Protein AF-A0A1Y3XQ13-F1 (afdb_monomer_lite)

pLDDT: mean 75.24, std 13.62, range [36.78, 89.5]

Structure (mmCIF, N/CA/C/O backbone):
data_AF-A0A1Y3XQ13-F1
#
_entry.id   AF-A0A1Y3XQ13-F1
#
loop_
_atom_site.group_PDB
_atom_site.id
_atom_site.type_symbol
_atom_site.label_atom_id
_atom_site.label_alt_id
_atom_site.label_comp_id
_atom_site.label_asym_id
_atom_site.label_entity_id
_atom_site.label_seq_id
_atom_site.pdbx_PDB_ins_code
_atom_site.Cartn_x
_atom_site.Cartn_y
_atom_site.Cartn_z
_atom_site.occupancy
_atom_site.B_iso_or_equiv
_atom_site.auth_seq_id
_atom_site.auth_comp_id
_atom_site.auth_asym_id
_atom_site.auth_atom_id
_atom_site.pdbx_PDB_model_num
ATOM 1 N N . MET A 1 1 ? 24.796 12.093 -9.240 1.00 36.78 1 MET A N 1
ATOM 2 C CA . MET A 1 1 ? 26.041 12.464 -8.534 1.00 36.78 1 MET A CA 1
ATOM 3 C C . MET A 1 1 ? 26.808 11.171 -8.306 1.00 36.78 1 MET A C 1
ATOM 5 O O . MET A 1 1 ? 26.245 10.261 -7.717 1.00 36.78 1 MET A O 1
ATOM 9 N N . ASN A 1 2 ? 27.979 11.047 -8.933 1.00 39.34 2 ASN A N 1
ATOM 10 C CA . ASN A 1 2 ? 28.739 9.806 -9.106 1.00 39.34 2 ASN A CA 1
ATOM 11 C C . ASN A 1 2 ? 29.799 9.695 -7.999 1.00 39.34 2 ASN A C 1
ATOM 13 O O . ASN A 1 2 ? 30.576 10.631 -7.817 1.00 39.34 2 ASN A O 1
ATOM 17 N N . VAL A 1 3 ? 29.812 8.582 -7.268 1.00 50.25 3 VAL A N 1
ATOM 18 C CA . VAL A 1 3 ? 30.874 8.229 -6.321 1.00 50.25 3 VAL A CA 1
ATOM 19 C C . VAL A 1 3 ? 31.193 6.757 -6.591 1.00 50.25 3 VAL A C 1
ATOM 21 O O . VAL A 1 3 ? 30.374 5.901 -6.280 1.00 50.25 3 VAL A O 1
ATOM 24 N N . ASN A 1 4 ? 32.365 6.485 -7.178 1.00 51.81 4 ASN A N 1
ATOM 25 C CA . ASN A 1 4 ? 32.997 5.161 -7.357 1.00 51.81 4 ASN A CA 1
ATOM 26 C C . ASN A 1 4 ? 32.820 4.374 -8.670 1.00 51.81 4 ASN A C 1
ATOM 28 O O . ASN A 1 4 ? 32.915 3.156 -8.625 1.00 51.81 4 ASN A O 1
ATOM 32 N N . GLY A 1 5 ? 32.690 5.008 -9.841 1.00 47.28 5 GLY A N 1
ATOM 33 C CA . GLY A 1 5 ? 33.180 4.410 -11.105 1.00 47.28 5 GLY A CA 1
ATOM 34 C C . GLY A 1 5 ? 32.523 3.110 -11.600 1.00 47.28 5 GLY A C 1
ATOM 35 O O . GLY A 1 5 ? 32.894 2.623 -12.663 1.00 47.28 5 GLY A O 1
ATOM 36 N N . GLU A 1 6 ? 31.530 2.578 -10.898 1.00 45.41 6 GLU A N 1
ATOM 37 C CA . GLU A 1 6 ? 30.601 1.609 -11.448 1.00 45.41 6 GLU A CA 1
ATOM 38 C C . GLU A 1 6 ? 29.531 2.403 -12.190 1.00 45.41 6 GLU A C 1
ATOM 40 O O . GLU A 1 6 ? 28.755 3.155 -11.590 1.00 45.41 6 GLU A O 1
ATOM 45 N N . GLU A 1 7 ? 29.501 2.286 -13.519 1.00 45.28 7 GLU A N 1
ATOM 46 C CA . GLU A 1 7 ? 28.272 2.580 -14.241 1.00 45.28 7 GLU A CA 1
ATOM 47 C C . GLU A 1 7 ? 27.213 1.666 -13.633 1.00 45.28 7 GLU A C 1
ATOM 49 O O . GLU A 1 7 ? 27.187 0.468 -13.908 1.00 45.28 7 GLU A O 1
ATOM 54 N N . TYR A 1 8 ? 26.362 2.216 -12.764 1.00 47.38 8 TYR A N 1
ATOM 55 C CA . TYR A 1 8 ? 25.158 1.547 -12.292 1.00 47.38 8 TYR A CA 1
ATOM 56 C C . TYR A 1 8 ? 24.213 1.472 -13.494 1.00 47.38 8 TYR A C 1
ATOM 58 O O . TYR A 1 8 ? 23.263 2.243 -13.641 1.00 47.38 8 TYR A O 1
ATOM 66 N N . ARG A 1 9 ? 24.573 0.607 -14.443 1.00 46.50 9 ARG A N 1
ATOM 67 C CA . ARG A 1 9 ? 23.829 0.301 -15.646 1.00 46.50 9 ARG A CA 1
ATOM 68 C C . ARG A 1 9 ? 22.667 -0.526 -15.148 1.00 46.50 9 ARG A C 1
ATOM 70 O O . ARG A 1 9 ? 22.759 -1.743 -15.033 1.00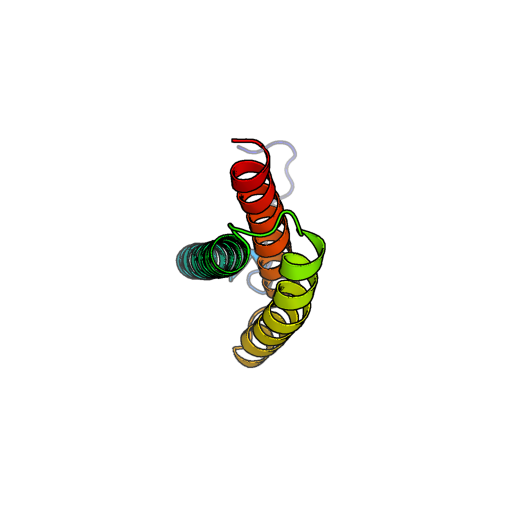 46.50 9 ARG A O 1
ATOM 77 N N . ILE A 1 10 ? 21.612 0.169 -14.733 1.00 51.94 10 ILE A N 1
ATOM 78 C CA . ILE A 1 10 ? 20.352 -0.475 -14.403 1.00 51.94 10 ILE A CA 1
ATOM 79 C C . ILE A 1 10 ? 19.988 -1.261 -15.659 1.00 51.94 10 ILE A C 1
ATOM 81 O O . ILE A 1 10 ? 19.779 -0.664 -16.716 1.00 51.94 10 ILE A O 1
ATOM 85 N N . ASP A 1 11 ? 20.020 -2.591 -15.560 1.00 54.50 11 ASP A N 1
ATOM 86 C CA . ASP A 1 11 ? 19.660 -3.474 -16.664 1.00 54.50 11 ASP A CA 1
ATOM 87 C C . ASP A 1 11 ? 18.301 -2.981 -17.189 1.00 54.50 11 ASP A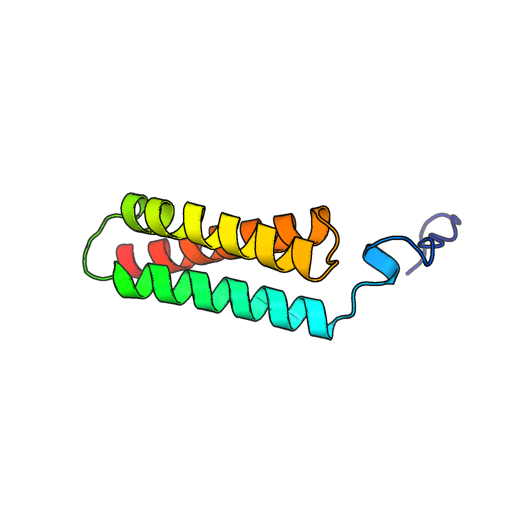 C 1
ATOM 89 O O . ASP A 1 11 ? 17.410 -2.746 -16.368 1.00 54.50 11 ASP A O 1
ATOM 93 N N . PRO A 1 12 ? 18.098 -2.760 -18.495 1.00 52.88 12 PRO A N 1
ATOM 94 C CA . PRO A 1 12 ? 16.835 -2.221 -19.011 1.00 52.88 12 PRO A CA 1
ATOM 95 C C . PRO A 1 12 ? 15.634 -3.142 -18.723 1.00 52.88 12 PRO A C 1
ATOM 97 O O . PRO A 1 12 ? 14.484 -2.709 -18.757 1.00 52.88 12 PRO A O 1
ATOM 100 N N . THR A 1 13 ? 15.906 -4.405 -18.398 1.00 55.91 13 THR A N 1
ATOM 101 C CA . THR A 1 13 ? 14.958 -5.419 -17.917 1.00 55.91 13 THR A CA 1
ATOM 102 C C . THR A 1 13 ? 14.775 -5.426 -16.398 1.00 55.91 13 THR A C 1
ATOM 104 O O . THR A 1 13 ? 13.938 -6.167 -15.883 1.00 55.91 13 THR A O 1
ATOM 107 N N . SER A 1 14 ? 15.551 -4.634 -15.658 1.00 56.03 14 SER A N 1
ATOM 108 C CA . SER A 1 14 ? 15.399 -4.485 -14.214 1.00 56.03 14 SER A CA 1
ATOM 109 C C . SER A 1 14 ? 14.065 -3.809 -13.927 1.00 56.03 14 SER A C 1
ATOM 111 O O . SER A 1 14 ? 13.785 -2.765 -14.517 1.00 56.03 14 SER A O 1
ATOM 113 N N . PRO A 1 15 ? 13.287 -4.286 -12.946 1.00 56.09 15 PRO A N 1
ATOM 114 C CA . PRO A 1 15 ? 12.026 -3.648 -12.582 1.00 56.09 15 PRO A CA 1
ATOM 115 C C . PRO A 1 15 ? 12.204 -2.163 -12.223 1.00 56.09 15 PRO A C 1
ATOM 117 O O . PRO A 1 15 ? 11.318 -1.365 -12.500 1.00 56.09 15 PRO A O 1
ATOM 120 N N . LEU A 1 16 ? 13.370 -1.751 -11.706 1.00 54.50 16 LEU A N 1
ATOM 121 C CA . LEU A 1 16 ? 13.692 -0.338 -11.456 1.00 54.50 16 LEU A CA 1
ATOM 122 C C . LEU A 1 16 ? 13.840 0.522 -12.729 1.00 54.50 16 LEU A C 1
ATOM 124 O O . LEU A 1 16 ? 13.563 1.714 -12.662 1.00 54.50 16 LEU A O 1
ATOM 128 N N . ALA A 1 17 ? 14.269 -0.044 -13.863 1.00 53.19 17 ALA A N 1
ATOM 129 C CA . ALA A 1 17 ? 14.412 0.684 -15.131 1.00 53.19 17 ALA A CA 1
ATOM 130 C C . ALA A 1 17 ? 13.085 0.814 -15.893 1.00 53.19 17 ALA A C 1
ATOM 132 O O . ALA A 1 17 ? 12.921 1.741 -16.681 1.00 53.19 17 ALA A O 1
ATOM 133 N N . THR A 1 18 ? 12.144 -0.108 -15.668 1.00 56.41 18 THR A N 1
ATOM 134 C CA . THR A 1 18 ? 10.877 -0.187 -16.414 1.00 56.41 18 THR A CA 1
ATOM 135 C C . THR A 1 18 ? 9.681 0.414 -15.667 1.00 56.41 18 THR A C 1
ATOM 137 O O . THR A 1 18 ? 8.592 0.502 -16.231 1.00 56.41 18 THR A O 1
ATOM 140 N N . THR A 1 19 ? 9.839 0.811 -14.398 1.00 64.00 19 THR A N 1
ATOM 141 C CA . THR A 1 19 ? 8.722 1.355 -13.610 1.00 64.00 19 THR A CA 1
ATOM 142 C C . THR A 1 19 ? 8.502 2.830 -13.949 1.00 64.00 19 THR A C 1
ATOM 144 O 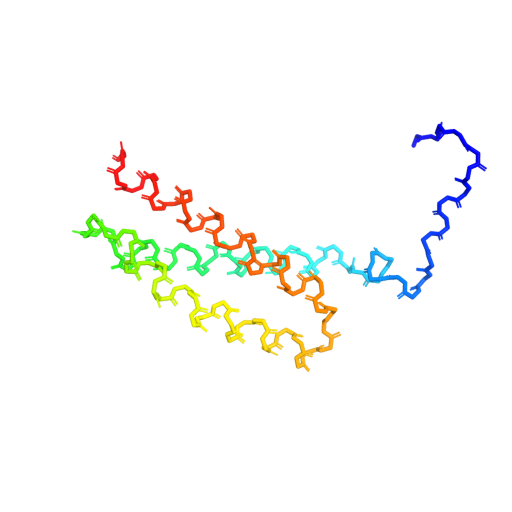O . THR A 1 19 ? 9.261 3.698 -13.524 1.00 64.00 19 THR A O 1
ATOM 147 N N . ASP A 1 20 ? 7.439 3.111 -14.703 1.00 73.62 20 ASP A N 1
ATOM 148 C CA . ASP A 1 20 ? 7.009 4.468 -15.042 1.00 73.62 20 ASP A CA 1
ATOM 149 C C . ASP A 1 20 ? 6.650 5.258 -13.758 1.00 73.62 20 ASP A C 1
ATOM 151 O O . ASP A 1 20 ? 5.863 4.767 -12.940 1.00 73.62 20 ASP A O 1
ATOM 155 N N . PRO A 1 21 ? 7.182 6.476 -13.535 1.00 75.69 21 PRO A N 1
ATOM 156 C CA . PRO A 1 21 ? 6.824 7.304 -12.379 1.00 75.69 21 PRO A CA 1
ATOM 157 C C . PRO A 1 21 ? 5.310 7.533 -12.225 1.00 75.69 21 PRO A C 1
ATOM 159 O O . PRO A 1 21 ? 4.819 7.670 -11.101 1.00 75.69 21 PRO A O 1
ATOM 162 N N . LEU A 1 22 ? 4.552 7.529 -13.325 1.00 81.25 22 LEU A N 1
ATOM 163 C CA . LEU A 1 22 ? 3.092 7.650 -13.310 1.00 81.25 22 LEU A CA 1
ATOM 164 C C . LEU A 1 22 ? 2.422 6.420 -12.683 1.00 81.25 22 LEU A C 1
ATOM 166 O O . LEU A 1 22 ? 1.481 6.552 -11.898 1.00 81.25 22 LEU A O 1
ATOM 170 N N . LEU A 1 23 ? 2.950 5.231 -12.973 1.00 78.69 23 LEU A N 1
ATOM 171 C CA . LEU A 1 23 ? 2.503 3.972 -12.386 1.00 78.69 23 LEU A CA 1
ATOM 172 C C . LEU A 1 23 ? 2.772 3.951 -10.873 1.00 78.69 23 LEU A C 1
ATOM 174 O O . LEU A 1 23 ? 1.897 3.567 -10.096 1.00 78.69 23 LEU A O 1
ATOM 178 N N . VAL A 1 24 ? 3.945 4.435 -10.444 1.00 80.69 24 VAL A N 1
ATOM 179 C CA . VAL A 1 24 ? 4.273 4.592 -9.016 1.00 80.69 24 VAL A CA 1
ATOM 180 C C . VAL A 1 24 ? 3.278 5.514 -8.329 1.00 80.69 24 VAL A C 1
ATOM 182 O O . VAL A 1 24 ? 2.714 5.138 -7.303 1.00 80.69 24 VAL A O 1
ATOM 185 N N . ALA A 1 25 ? 3.022 6.692 -8.902 1.00 83.44 25 ALA A N 1
ATOM 186 C CA . ALA A 1 25 ? 2.078 7.653 -8.341 1.00 83.44 25 ALA A CA 1
ATOM 187 C C . ALA A 1 25 ? 0.659 7.070 -8.229 1.00 83.44 25 ALA A C 1
ATOM 189 O O . ALA A 1 25 ? -0.008 7.261 -7.210 1.00 83.44 25 ALA A O 1
ATOM 190 N N . LEU A 1 26 ? 0.218 6.313 -9.237 1.00 84.62 26 LEU A N 1
ATOM 191 C CA . LEU A 1 26 ? -1.100 5.684 -9.257 1.00 84.62 26 LEU A CA 1
ATOM 192 C C . LEU A 1 26 ? -1.225 4.592 -8.187 1.00 84.62 26 LEU A C 1
ATOM 194 O O . LEU A 1 26 ? -2.195 4.586 -7.427 1.00 84.62 26 LEU A O 1
ATOM 198 N N . CYS A 1 27 ? -0.230 3.710 -8.066 1.00 81.94 27 CYS A N 1
ATOM 199 C CA . CYS A 1 27 ? -0.211 2.680 -7.029 1.00 81.94 27 CYS A CA 1
ATOM 200 C C . CYS A 1 27 ? -0.132 3.279 -5.618 1.00 81.94 27 CYS A C 1
ATOM 202 O O . CYS A 1 27 ? -0.828 2.813 -4.714 1.00 81.94 27 CYS A O 1
ATOM 204 N N . LEU A 1 28 ? 0.662 4.338 -5.429 1.00 81.69 28 LEU A N 1
ATOM 205 C CA . LEU A 1 28 ? 0.747 5.050 -4.153 1.00 81.69 28 LEU A CA 1
ATOM 206 C C . LEU A 1 28 ? -0.596 5.710 -3.798 1.00 81.69 28 LEU A C 1
ATOM 208 O O . LEU A 1 28 ? -1.072 5.583 -2.672 1.00 81.69 28 LEU A O 1
ATOM 212 N N . GLY A 1 29 ? -1.241 6.362 -4.769 1.00 85.75 29 GLY A N 1
ATOM 213 C CA . GLY A 1 29 ? -2.565 6.960 -4.601 1.00 85.75 29 GLY A CA 1
ATOM 214 C C . GLY A 1 29 ? -3.633 5.924 -4.245 1.00 85.75 29 GLY A C 1
ATOM 215 O O . GLY A 1 29 ? -4.419 6.142 -3.321 1.00 85.75 29 GLY A O 1
ATOM 216 N N . ALA A 1 30 ? -3.620 4.765 -4.909 1.00 84.25 30 ALA A N 1
ATOM 217 C CA . ALA A 1 30 ? -4.512 3.651 -4.595 1.00 84.25 30 ALA A CA 1
ATOM 218 C C . ALA A 1 30 ? -4.291 3.127 -3.166 1.00 84.25 30 ALA A C 1
ATOM 220 O O . ALA A 1 30 ? -5.258 2.919 -2.433 1.00 84.25 30 ALA A O 1
ATOM 221 N N . ALA A 1 31 ? -3.032 2.979 -2.743 1.00 83.75 31 ALA A N 1
ATOM 222 C CA . ALA A 1 31 ? -2.669 2.553 -1.394 1.00 83.75 31 ALA A CA 1
ATOM 223 C C . ALA A 1 31 ? -3.158 3.543 -0.317 1.00 83.75 31 ALA A C 1
ATOM 225 O O . ALA A 1 31 ? -3.729 3.129 0.696 1.00 83.75 31 ALA A O 1
ATOM 226 N N . ILE A 1 32 ? -3.009 4.849 -0.563 1.00 84.00 32 ILE A N 1
ATOM 227 C CA . ILE A 1 32 ? -3.501 5.917 0.321 1.00 84.00 32 ILE A CA 1
ATOM 228 C C . ILE A 1 32 ? -5.033 5.903 0.408 1.00 84.00 32 ILE A C 1
ATOM 230 O O . ILE A 1 32 ? -5.582 6.000 1.506 1.00 84.00 32 ILE A O 1
ATOM 234 N N . LEU A 1 33 ? -5.734 5.750 -0.720 1.00 83.31 33 LEU A N 1
ATOM 235 C CA . LEU A 1 33 ? -7.199 5.661 -0.748 1.00 83.31 33 LEU A CA 1
ATOM 236 C C . LEU A 1 33 ? -7.713 4.454 0.041 1.00 83.31 33 LEU A C 1
ATOM 238 O O . LEU A 1 33 ? -8.642 4.590 0.836 1.00 83.31 33 LEU A O 1
ATOM 242 N N . LEU A 1 34 ? -7.087 3.289 -0.136 1.00 80.94 34 LEU A N 1
ATOM 243 C CA . LEU A 1 34 ? -7.394 2.065 0.608 1.00 80.94 34 LEU A CA 1
ATOM 244 C C . LEU A 1 34 ? -7.226 2.258 2.117 1.00 80.94 34 LEU A C 1
ATOM 246 O O . LEU A 1 34 ? -8.121 1.926 2.899 1.00 80.94 34 LEU A O 1
ATOM 250 N N . ALA A 1 35 ? -6.095 2.838 2.513 1.00 79.19 35 ALA A N 1
ATOM 251 C CA . ALA A 1 35 ? -5.800 3.171 3.897 1.00 79.19 35 ALA A CA 1
ATOM 252 C C . ALA A 1 35 ? -6.830 4.146 4.488 1.00 79.19 35 ALA A C 1
ATOM 254 O O . ALA A 1 35 ? -7.327 3.930 5.596 1.00 79.19 35 ALA A O 1
ATOM 255 N N . TRP A 1 36 ? -7.196 5.185 3.733 1.00 79.44 36 TRP A N 1
ATOM 256 C CA . TRP A 1 36 ? -8.193 6.173 4.137 1.00 79.44 36 TRP A CA 1
ATOM 257 C C . TRP A 1 36 ? -9.592 5.568 4.281 1.00 79.44 36 TRP A C 1
ATOM 259 O O . TRP A 1 36 ? -10.277 5.846 5.265 1.00 79.44 36 TRP A O 1
ATOM 269 N N . LEU A 1 37 ? -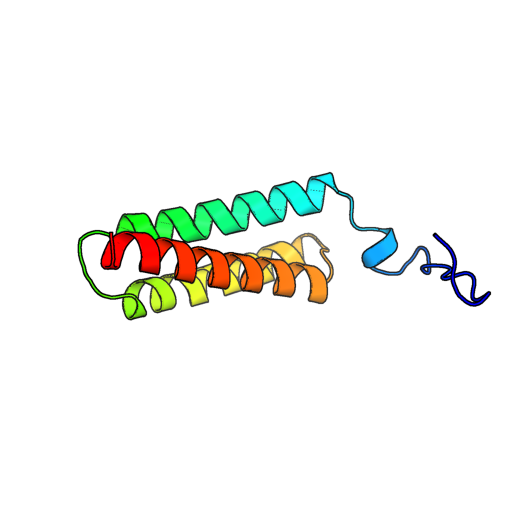10.013 4.705 3.349 1.00 81.81 37 LEU A N 1
ATOM 270 C CA . LEU A 1 37 ? -11.294 3.998 3.428 1.00 81.81 37 LEU A CA 1
ATOM 271 C C . LEU A 1 37 ? -11.362 3.102 4.668 1.00 81.81 37 LEU A C 1
ATOM 273 O O . LEU A 1 37 ? -12.355 3.150 5.395 1.00 81.81 37 LEU A O 1
ATOM 277 N N . CYS A 1 38 ? -10.296 2.345 4.951 1.00 78.94 38 CYS A N 1
ATOM 278 C CA . CYS A 1 38 ? -10.220 1.501 6.146 1.00 78.94 38 CYS A CA 1
ATOM 279 C C . CYS A 1 38 ? -10.295 2.343 7.429 1.00 78.94 38 CYS A C 1
ATOM 281 O O . CYS A 1 38 ? -11.114 2.064 8.306 1.00 78.94 38 CYS A O 1
ATOM 283 N N . ALA A 1 39 ? -9.506 3.417 7.517 1.00 77.81 39 ALA A N 1
ATOM 284 C CA . ALA A 1 39 ? -9.525 4.315 8.670 1.00 77.81 39 ALA A CA 1
ATOM 285 C C . ALA A 1 39 ? -10.895 4.995 8.849 1.00 77.81 39 ALA A C 1
ATOM 287 O O . ALA A 1 39 ? -11.410 5.091 9.962 1.00 77.81 39 ALA A O 1
ATOM 288 N N . ARG A 1 40 ? -11.539 5.420 7.754 1.00 78.06 40 ARG A N 1
ATOM 289 C CA . ARG A 1 40 ? -12.852 6.075 7.795 1.00 78.06 40 ARG A CA 1
ATOM 290 C C . ARG A 1 40 ? -13.974 5.117 8.184 1.00 78.06 40 ARG A C 1
ATOM 292 O O . ARG A 1 40 ? -14.876 5.543 8.906 1.00 78.06 40 ARG A O 1
ATOM 299 N N . ALA A 1 41 ? -13.917 3.858 7.749 1.00 80.00 41 ALA A N 1
ATOM 300 C CA . ALA A 1 41 ? -14.888 2.831 8.126 1.00 80.00 41 ALA A CA 1
ATOM 301 C C . ALA A 1 41 ? -14.865 2.546 9.638 1.00 80.00 41 ALA A C 1
ATOM 303 O O . ALA A 1 41 ? -15.922 2.394 10.248 1.00 80.00 41 ALA A O 1
ATOM 304 N N . PHE A 1 42 ? -13.679 2.556 10.259 1.00 74.38 42 PHE A N 1
ATOM 305 C CA . PHE A 1 42 ? -13.503 2.244 11.683 1.00 74.38 42 PHE A CA 1
ATOM 306 C C . PHE A 1 42 ? -13.258 3.465 12.585 1.00 74.38 42 PHE A C 1
ATOM 308 O O . PHE A 1 42 ? -12.990 3.302 13.769 1.00 74.38 42 PHE A O 1
ATOM 315 N N . ARG A 1 43 ? -13.447 4.698 12.093 1.00 69.69 43 ARG A N 1
ATOM 316 C CA . ARG A 1 43 ? -13.186 5.948 12.845 1.00 69.69 43 ARG A CA 1
ATOM 317 C C . ARG A 1 43 ? -13.935 6.106 14.177 1.00 69.69 43 ARG A C 1
ATOM 319 O O . ARG A 1 43 ? -13.581 6.963 14.972 1.00 69.69 43 ARG A O 1
ATOM 326 N N . ARG A 1 44 ? -15.032 5.368 14.385 1.00 66.19 44 ARG A N 1
ATOM 327 C CA . ARG A 1 44 ? -15.857 5.424 15.613 1.00 66.19 44 ARG A CA 1
ATOM 328 C C . ARG A 1 44 ? -15.518 4.324 16.619 1.00 66.19 44 ARG A C 1
ATOM 330 O O . ARG A 1 44 ? -16.097 4.292 17.699 1.00 66.19 44 ARG A O 1
ATOM 337 N N . THR A 1 45 ? -14.619 3.415 16.264 1.00 61.72 45 THR A N 1
ATOM 338 C CA . THR A 1 45 ? -14.240 2.262 17.080 1.00 61.72 45 THR A CA 1
ATOM 339 C C . THR A 1 45 ? -12.731 2.274 17.241 1.00 61.72 45 THR A C 1
ATOM 341 O O . THR A 1 45 ? -12.041 2.182 16.233 1.00 61.72 45 THR A O 1
ATOM 344 N N . ASN A 1 46 ? -12.223 2.382 18.473 1.00 63.22 46 ASN A N 1
ATOM 345 C CA . ASN A 1 46 ? -10.787 2.353 18.794 1.00 63.22 46 ASN A CA 1
ATOM 346 C C . ASN A 1 46 ? -10.183 0.954 18.567 1.00 63.22 46 ASN A C 1
ATOM 348 O O . ASN A 1 46 ? -9.807 0.260 19.505 1.00 63.22 46 ASN A O 1
ATOM 352 N N . ASP A 1 47 ? -10.224 0.484 17.324 1.00 72.75 47 ASP A N 1
ATOM 353 C CA . ASP A 1 47 ? -10.086 -0.927 16.990 1.00 72.75 47 ASP A CA 1
ATOM 354 C C . ASP A 1 47 ? -9.242 -1.077 15.720 1.00 72.75 47 ASP A C 1
ATOM 356 O O . ASP A 1 47 ? -9.704 -1.489 14.653 1.00 72.75 47 ASP A O 1
ATOM 360 N N . PHE A 1 48 ? -7.961 -0.714 15.841 1.00 76.62 48 PHE A N 1
ATOM 361 C CA . PHE A 1 48 ? -6.959 -0.886 14.783 1.00 76.62 48 PHE A CA 1
ATOM 362 C C . PHE A 1 48 ? -6.921 -2.328 14.250 1.00 76.62 48 PHE A C 1
ATOM 364 O O . PHE A 1 48 ? -6.742 -2.555 13.053 1.00 76.62 48 PHE A O 1
ATOM 371 N N . ALA A 1 49 ? -7.179 -3.309 15.120 1.00 77.38 49 ALA A N 1
ATOM 372 C CA . ALA A 1 49 ? -7.260 -4.718 14.754 1.00 77.38 49 ALA A CA 1
ATOM 373 C C . ALA A 1 49 ? -8.335 -5.000 13.686 1.00 77.38 49 ALA A C 1
ATOM 375 O O . ALA A 1 49 ? -8.132 -5.858 12.824 1.00 77.38 49 ALA A O 1
ATOM 376 N N . LYS A 1 50 ? -9.459 -4.267 13.689 1.00 78.31 50 LYS A N 1
ATOM 377 C CA . LYS A 1 50 ? -10.488 -4.386 12.642 1.00 78.31 50 LYS A CA 1
ATOM 378 C C . LYS A 1 50 ? -10.042 -3.773 11.321 1.00 78.31 50 LYS A C 1
ATOM 380 O O . LYS A 1 50 ? -10.260 -4.395 10.282 1.00 78.31 50 LYS A O 1
ATOM 385 N N . SER A 1 51 ? -9.362 -2.628 11.358 1.00 80.44 51 SER A N 1
ATOM 386 C CA . SER A 1 51 ? -8.759 -2.025 10.162 1.00 80.44 51 SER A CA 1
ATOM 387 C C . SER A 1 51 ? -7.758 -2.980 9.508 1.00 80.44 51 SER A C 1
ATOM 389 O O . SER A 1 51 ? -7.836 -3.208 8.305 1.00 80.44 51 SER A O 1
ATOM 391 N N . VAL A 1 52 ? -6.895 -3.634 10.297 1.00 81.88 52 VAL A N 1
ATOM 392 C CA . VAL A 1 52 ? -5.944 -4.650 9.805 1.00 81.88 52 VAL A CA 1
ATOM 393 C C . VAL A 1 52 ? -6.663 -5.866 9.213 1.00 81.88 52 VAL A C 1
ATOM 395 O O . VAL A 1 52 ? -6.289 -6.333 8.137 1.00 81.88 52 VAL A O 1
ATOM 398 N N . ARG A 1 53 ? -7.713 -6.369 9.881 1.00 82.94 53 ARG A N 1
ATOM 399 C CA . ARG A 1 53 ? -8.515 -7.504 9.385 1.00 82.94 53 ARG A CA 1
ATOM 400 C C . ARG A 1 53 ? -9.203 -7.217 8.055 1.00 82.94 53 ARG A C 1
ATOM 402 O O . ARG A 1 53 ? -9.404 -8.154 7.292 1.00 82.94 53 ARG A O 1
ATOM 409 N N . LEU A 1 54 ? -9.560 -5.962 7.782 1.00 83.06 54 LEU A N 1
ATOM 410 C CA . LEU A 1 54 ? -10.110 -5.555 6.490 1.00 83.06 54 LEU A CA 1
ATOM 411 C C . LEU A 1 54 ? -9.006 -5.301 5.455 1.00 83.06 54 LEU A C 1
ATOM 413 O O . LEU A 1 54 ? -9.153 -5.664 4.291 1.00 83.06 54 LEU A O 1
ATOM 417 N N . TYR A 1 55 ? -7.887 -4.716 5.880 1.00 86.12 55 TYR A N 1
ATOM 418 C CA . TYR A 1 55 ? -6.786 -4.369 4.992 1.00 86.12 55 TYR A CA 1
ATOM 419 C C . TYR A 1 55 ? -6.056 -5.594 4.446 1.00 86.12 55 TYR A C 1
ATOM 421 O O . TYR A 1 55 ? -5.762 -5.628 3.261 1.00 86.12 55 TYR A O 1
ATOM 429 N N . LEU A 1 56 ? -5.777 -6.613 5.264 1.00 85.31 56 LEU A N 1
ATOM 430 C CA . LEU A 1 56 ? -5.076 -7.826 4.820 1.00 85.31 56 LEU A CA 1
ATOM 431 C C . LEU A 1 56 ? -5.723 -8.507 3.596 1.00 85.31 56 LEU A C 1
ATOM 433 O O . LEU A 1 56 ? -5.013 -8.720 2.612 1.00 85.31 56 LEU A O 1
ATOM 437 N N . PRO A 1 57 ? -7.034 -8.827 3.589 1.00 85.62 57 PRO A N 1
ATOM 438 C CA . PRO A 1 57 ? -7.668 -9.437 2.424 1.00 85.62 57 PRO A CA 1
ATOM 439 C C . PRO A 1 57 ? -7.744 -8.482 1.226 1.00 85.62 57 PRO A C 1
ATOM 441 O O . PRO A 1 57 ? -7.537 -8.924 0.098 1.00 85.62 57 PRO A O 1
ATOM 444 N N . LEU A 1 58 ? -7.975 -7.179 1.441 1.00 86.56 58 LEU A N 1
ATOM 445 C CA . LEU A 1 58 ? -7.972 -6.200 0.347 1.00 86.56 58 LEU A CA 1
ATOM 446 C C . LEU A 1 58 ? -6.574 -6.006 -0.260 1.00 86.56 58 LEU A C 1
ATOM 448 O O . LEU A 1 58 ? -6.438 -5.929 -1.476 1.00 86.56 58 LEU A O 1
ATOM 452 N N . GLY A 1 59 ? -5.537 -5.954 0.572 1.00 87.31 59 GLY A N 1
ATOM 453 C CA . GLY A 1 59 ? -4.142 -5.854 0.161 1.00 87.31 59 GLY A CA 1
ATOM 454 C C . GLY A 1 59 ? -3.686 -7.102 -0.589 1.00 87.31 59 GLY A C 1
ATOM 455 O O . GLY A 1 59 ? -3.023 -6.983 -1.612 1.00 87.31 59 GLY A O 1
ATOM 456 N N . ALA A 1 60 ? -4.106 -8.293 -0.151 1.00 87.88 60 ALA A N 1
ATOM 457 C CA . ALA A 1 60 ? -3.870 -9.536 -0.884 1.00 87.88 60 ALA A CA 1
ATOM 458 C C . ALA A 1 60 ? -4.595 -9.550 -2.242 1.00 87.88 60 ALA A C 1
ATOM 460 O O . ALA A 1 60 ? -3.998 -9.921 -3.250 1.00 87.88 60 ALA A O 1
ATOM 461 N N . ALA A 1 61 ? -5.850 -9.092 -2.299 1.00 88.38 61 ALA A N 1
ATOM 462 C CA . ALA A 1 61 ? -6.581 -8.959 -3.559 1.00 88.38 61 ALA A CA 1
ATOM 463 C C . ALA A 1 61 ? -5.911 -7.950 -4.509 1.00 88.38 61 ALA A C 1
ATOM 465 O O . ALA A 1 61 ? -5.781 -8.224 -5.700 1.00 88.38 61 ALA A O 1
ATOM 466 N N . ALA A 1 62 ? -5.427 -6.821 -3.982 1.00 86.62 62 ALA A N 1
ATOM 467 C CA . ALA A 1 62 ? -4.670 -5.833 -4.746 1.00 86.62 62 ALA A CA 1
ATOM 468 C C . ALA A 1 62 ? -3.339 -6.405 -5.256 1.00 86.62 62 ALA A C 1
ATOM 470 O O . ALA A 1 62 ? -3.007 -6.206 -6.419 1.00 86.62 62 ALA A O 1
ATOM 471 N N . LEU A 1 63 ? -2.617 -7.175 -4.431 1.00 88.31 63 LEU A N 1
ATOM 472 C CA . LEU A 1 63 ? -1.391 -7.869 -4.830 1.00 88.31 63 LEU A CA 1
ATOM 473 C C . LEU A 1 63 ? -1.641 -8.792 -6.028 1.00 88.31 63 LEU A C 1
ATOM 475 O O . LEU A 1 63 ? -0.926 -8.717 -7.024 1.00 88.31 63 LEU A O 1
ATOM 479 N N . VAL A 1 64 ? -2.677 -9.633 -5.942 1.00 89.50 64 VAL A N 1
ATOM 480 C CA . VAL A 1 64 ? -3.060 -10.546 -7.027 1.00 89.50 64 VAL A CA 1
ATOM 481 C C . VAL A 1 64 ? -3.470 -9.758 -8.269 1.00 89.50 64 VAL A C 1
ATOM 483 O O . VAL A 1 64 ? -3.007 -10.071 -9.361 1.00 89.50 64 VAL A O 1
ATOM 486 N N . GLY A 1 65 ? -4.278 -8.705 -8.110 1.00 87.31 65 GLY A N 1
ATOM 487 C CA . GLY A 1 65 ? -4.683 -7.829 -9.209 1.00 87.31 65 GLY A CA 1
ATOM 488 C C . GLY A 1 65 ? -3.490 -7.189 -9.920 1.00 87.31 65 GLY A C 1
ATOM 489 O O . GLY A 1 65 ? -3.429 -7.199 -11.146 1.00 87.31 65 GLY A O 1
ATOM 490 N N . PHE A 1 66 ? -2.502 -6.702 -9.170 1.00 84.44 66 PHE A N 1
ATOM 491 C CA . PHE A 1 66 ? -1.291 -6.129 -9.745 1.00 84.44 66 PHE A CA 1
ATOM 492 C C . PHE A 1 66 ? -0.437 -7.180 -10.463 1.00 84.44 66 PHE A C 1
ATOM 494 O O . PHE A 1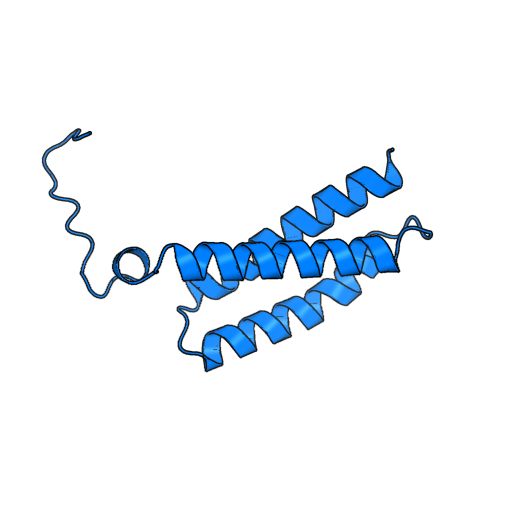 66 ? -0.010 -6.945 -11.593 1.00 84.44 66 PHE A O 1
ATOM 501 N N . CYS A 1 67 ? -0.262 -8.369 -9.883 1.00 83.56 67 CYS A N 1
ATOM 502 C CA . CYS A 1 67 ? 0.439 -9.459 -10.561 1.00 83.56 67 CYS A CA 1
ATOM 503 C C . CYS A 1 67 ? -0.258 -9.892 -11.862 1.00 83.56 67 CYS A C 1
ATOM 505 O O . CYS A 1 67 ? 0.420 -10.144 -12.855 1.00 83.56 67 CYS A O 1
ATOM 507 N N . LEU A 1 68 ? -1.595 -9.933 -11.891 1.00 87.12 68 LEU A N 1
ATOM 508 C CA . LEU A 1 68 ? -2.366 -10.238 -13.104 1.00 87.12 68 LEU A CA 1
ATOM 509 C C . LEU A 1 68 ? -2.215 -9.165 -14.192 1.00 87.12 68 LEU A C 1
ATOM 511 O O . LEU A 1 68 ? -2.276 -9.484 -15.375 1.00 87.12 68 LEU A O 1
ATOM 515 N N . LEU A 1 69 ? -1.976 -7.912 -13.803 1.00 83.38 69 LEU A N 1
ATOM 516 C CA . LEU A 1 69 ? -1.668 -6.809 -14.718 1.00 83.38 69 LEU A CA 1
ATOM 517 C C . LEU A 1 69 ? -0.216 -6.838 -15.232 1.00 83.38 69 LEU A C 1
ATOM 519 O O . LEU A 1 69 ? 0.197 -5.927 -15.945 1.00 83.38 69 LEU A O 1
ATOM 523 N N . GLY A 1 70 ? 0.564 -7.868 -14.882 1.00 81.69 70 GLY A N 1
ATOM 524 C CA . GLY A 1 70 ? 1.958 -8.019 -15.301 1.00 81.69 70 GLY A CA 1
ATOM 525 C C . GLY A 1 70 ? 2.944 -7.178 -14.491 1.00 81.69 70 GLY A C 1
ATOM 526 O O . GLY A 1 70 ? 4.095 -7.028 -14.898 1.00 81.69 70 GLY A O 1
ATOM 527 N N . LEU A 1 71 ? 2.521 -6.624 -13.349 1.00 81.19 71 LEU A N 1
ATOM 528 C CA . LEU A 1 71 ? 3.403 -5.833 -12.496 1.00 81.19 71 LEU A CA 1
ATOM 529 C C . LEU A 1 71 ? 4.402 -6.735 -11.760 1.00 81.19 71 LEU A C 1
ATOM 531 O O . LEU A 1 71 ? 4.026 -7.810 -11.279 1.00 81.19 71 LEU A O 1
ATOM 535 N N . PRO A 1 72 ? 5.664 -6.291 -11.595 1.00 84.25 72 PRO A N 1
ATOM 536 C CA . PRO A 1 72 ? 6.654 -7.040 -10.837 1.00 84.25 72 PRO A CA 1
ATOM 537 C C . PRO A 1 72 ? 6.146 -7.346 -9.425 1.00 84.25 72 PRO A C 1
ATOM 539 O O . PRO A 1 72 ? 5.618 -6.467 -8.736 1.00 84.25 72 PRO A O 1
ATOM 542 N N . LEU A 1 73 ? 6.344 -8.583 -8.963 1.00 80.94 73 LEU A N 1
ATOM 543 C CA . LEU A 1 73 ? 5.883 -9.021 -7.641 1.00 80.94 73 LEU A CA 1
ATOM 544 C C . LEU A 1 73 ? 6.460 -8.143 -6.521 1.00 80.94 73 LEU A C 1
ATOM 546 O O . LEU A 1 73 ? 5.734 -7.747 -5.615 1.00 80.94 73 LEU A O 1
ATOM 550 N N . LEU A 1 74 ? 7.749 -7.797 -6.615 1.00 81.69 74 LEU A N 1
ATOM 551 C CA . LEU A 1 74 ? 8.430 -6.948 -5.636 1.00 81.69 74 LEU A CA 1
ATOM 552 C C . LEU A 1 74 ? 7.806 -5.548 -5.561 1.00 81.69 74 LEU A C 1
ATOM 554 O O . LEU A 1 74 ? 7.606 -5.017 -4.471 1.00 81.69 74 LEU A O 1
ATOM 558 N N . PHE A 1 75 ? 7.458 -4.978 -6.716 1.00 82.00 75 PHE A N 1
ATOM 559 C CA . PHE A 1 75 ? 6.796 -3.680 -6.795 1.00 82.00 75 PHE A CA 1
ATOM 560 C C . PHE A 1 75 ? 5.393 -3.746 -6.180 1.00 82.00 75 PHE A C 1
ATOM 562 O O . PHE A 1 75 ? 5.061 -2.967 -5.290 1.00 82.00 75 PHE A O 1
ATOM 569 N N . SER A 1 76 ? 4.614 -4.753 -6.575 1.00 83.88 76 SER A N 1
ATOM 570 C CA . SER A 1 76 ? 3.254 -4.985 -6.079 1.00 83.88 76 SER A CA 1
ATOM 571 C C . SER A 1 76 ? 3.223 -5.190 -4.558 1.00 83.88 76 SER A C 1
ATOM 573 O O . SER A 1 76 ? 2.396 -4.599 -3.864 1.00 83.88 76 SER A O 1
ATOM 575 N N . ALA A 1 77 ? 4.161 -5.978 -4.020 1.00 84.31 77 ALA A N 1
ATOM 576 C CA . ALA A 1 77 ? 4.314 -6.193 -2.583 1.00 84.31 77 ALA A CA 1
ATOM 577 C C . ALA A 1 77 ? 4.702 -4.902 -1.848 1.00 84.31 77 ALA A C 1
ATOM 579 O O . ALA A 1 77 ? 4.148 -4.606 -0.788 1.00 84.31 77 ALA A O 1
ATOM 580 N N . GLY A 1 78 ? 5.597 -4.103 -2.439 1.00 86.00 78 GLY A N 1
ATOM 581 C CA . GLY A 1 78 ? 5.954 -2.778 -1.940 1.00 86.00 78 GLY A CA 1
ATOM 582 C C . GLY A 1 78 ? 4.741 -1.852 -1.829 1.00 86.00 78 GLY A C 1
ATOM 583 O O . GLY A 1 78 ? 4.540 -1.234 -0.786 1.00 86.00 78 GLY A O 1
ATOM 584 N N . CYS A 1 79 ? 3.871 -1.815 -2.843 1.00 83.19 79 CYS A N 1
ATOM 585 C CA . CYS A 1 79 ? 2.653 -1.000 -2.812 1.00 83.19 79 CYS A CA 1
ATOM 586 C C . CYS A 1 79 ? 1.699 -1.406 -1.679 1.00 83.19 79 CYS A C 1
ATOM 588 O O . CYS A 1 79 ? 1.161 -0.545 -0.978 1.00 83.19 79 CYS A O 1
ATOM 590 N N . VAL A 1 80 ? 1.519 -2.713 -1.460 1.00 87.75 80 VAL A N 1
ATOM 591 C CA . VAL A 1 80 ? 0.677 -3.231 -0.370 1.00 87.75 80 VAL A CA 1
ATOM 592 C C . VAL A 1 80 ? 1.287 -2.923 1.001 1.00 87.75 80 VAL A C 1
ATOM 594 O O . VAL A 1 80 ? 0.552 -2.577 1.928 1.00 87.75 80 VAL A O 1
ATOM 597 N N . LEU A 1 81 ? 2.613 -2.984 1.144 1.00 88.12 81 LEU A N 1
ATOM 598 C CA . LEU A 1 81 ? 3.299 -2.568 2.372 1.00 88.12 81 LEU A CA 1
ATOM 599 C C . LEU A 1 81 ? 3.145 -1.066 2.633 1.00 88.12 81 LEU A C 1
ATOM 601 O O . LEU A 1 81 ? 2.810 -0.675 3.751 1.00 88.12 81 LEU A O 1
ATOM 605 N N . CYS A 1 82 ? 3.320 -0.226 1.610 1.00 88.56 82 CYS A N 1
ATOM 606 C CA . CYS A 1 82 ? 3.116 1.216 1.732 1.00 88.56 82 CYS A CA 1
ATOM 607 C C . CYS A 1 82 ? 1.698 1.540 2.215 1.00 88.56 82 CYS A C 1
ATOM 609 O O . CYS A 1 82 ? 1.545 2.288 3.178 1.00 88.56 82 CYS A O 1
ATOM 611 N N . GLY A 1 83 ? 0.666 0.925 1.627 1.00 85.88 83 GLY A N 1
ATOM 612 C CA . GLY A 1 83 ? -0.713 1.142 2.075 1.00 85.88 83 GLY A CA 1
ATOM 613 C C . GLY A 1 83 ? -0.964 0.683 3.513 1.00 85.88 83 GLY A C 1
ATOM 614 O O . GLY A 1 83 ? -1.723 1.329 4.235 1.00 85.88 83 GLY A O 1
ATOM 615 N N . PHE A 1 84 ? -0.276 -0.367 3.974 1.00 87.25 84 PHE A N 1
ATOM 616 C CA . PHE A 1 84 ? -0.392 -0.843 5.352 1.00 87.25 84 PHE A CA 1
ATOM 617 C C . PHE A 1 84 ? 0.173 0.187 6.335 1.00 87.25 84 PHE A C 1
ATOM 619 O O . PHE A 1 84 ? -0.481 0.537 7.320 1.00 87.25 84 PHE A O 1
ATOM 626 N N . VAL A 1 85 ? 1.357 0.730 6.031 1.00 87.38 85 VAL A N 1
ATOM 627 C CA . VAL A 1 85 ? 1.988 1.798 6.821 1.00 87.38 85 VAL A CA 1
ATOM 628 C C . VAL A 1 85 ? 1.114 3.054 6.825 1.00 87.38 85 VAL A C 1
ATOM 630 O O . VAL A 1 85 ? 0.865 3.629 7.885 1.00 87.38 85 VAL A O 1
ATOM 633 N N . THR A 1 86 ? 0.577 3.453 5.668 1.00 87.19 86 THR A N 1
ATOM 634 C CA . THR A 1 86 ? -0.339 4.596 5.568 1.00 87.19 86 THR A CA 1
ATOM 635 C C . THR A 1 86 ? -1.610 4.383 6.397 1.00 87.19 86 THR A C 1
ATOM 637 O O . THR A 1 86 ? -2.050 5.299 7.090 1.00 87.19 86 THR A O 1
ATOM 640 N N . MET A 1 87 ? -2.184 3.177 6.394 1.00 87.50 87 MET A N 1
ATOM 641 C CA . MET A 1 87 ? -3.349 2.843 7.221 1.00 87.50 87 MET A CA 1
ATOM 642 C C . MET A 1 87 ? -3.023 2.936 8.712 1.00 87.50 87 MET A C 1
ATOM 644 O O . MET A 1 87 ? -3.833 3.462 9.480 1.00 87.50 87 MET A O 1
ATOM 648 N N . MET A 1 88 ? -1.851 2.447 9.125 1.00 84.56 88 MET A N 1
ATOM 649 C CA . MET A 1 88 ? -1.377 2.560 10.504 1.00 84.56 88 MET A CA 1
ATOM 650 C C . MET A 1 88 ? -1.255 4.023 10.925 1.00 84.56 88 MET A C 1
ATOM 652 O O . MET A 1 88 ? -1.746 4.395 11.991 1.00 84.56 88 MET A O 1
ATOM 656 N N . TRP A 1 89 ? -0.706 4.870 10.054 1.00 83.69 89 TRP A N 1
ATOM 657 C CA . TRP A 1 89 ? -0.576 6.296 10.326 1.00 83.69 89 TRP A CA 1
ATOM 658 C C . TRP A 1 89 ? -1.934 7.006 10.424 1.00 83.69 89 TRP A C 1
ATOM 660 O O . TRP A 1 89 ? -2.176 7.722 11.397 1.00 83.69 89 TRP A O 1
ATOM 670 N N . PHE A 1 90 ? -2.857 6.760 9.485 1.00 83.06 90 PHE A N 1
ATOM 671 C CA . PHE A 1 90 ? -4.211 7.326 9.545 1.00 83.06 90 PHE A CA 1
ATOM 672 C C . PHE A 1 90 ? -4.986 6.856 10.773 1.00 83.06 90 PHE A C 1
ATOM 674 O O . PHE A 1 90 ? -5.662 7.656 11.415 1.00 83.06 90 PHE A O 1
ATOM 681 N N . SER A 1 91 ? -4.888 5.570 11.111 1.00 80.69 91 SER A N 1
ATOM 682 C CA . SER A 1 91 ? -5.552 5.020 12.295 1.00 80.69 91 SER A CA 1
ATOM 683 C C . SER A 1 91 ? -5.004 5.662 13.569 1.00 80.69 91 SER A C 1
ATOM 685 O O . SER A 1 91 ? -5.780 6.061 14.428 1.00 80.69 91 SER A O 1
ATOM 687 N N . ASN A 1 92 ? -3.683 5.847 13.659 1.00 81.31 92 ASN A N 1
ATOM 688 C CA . ASN A 1 92 ? -3.061 6.559 14.771 1.00 81.31 92 ASN A CA 1
ATOM 689 C C . ASN A 1 92 ? -3.549 8.015 14.865 1.00 81.31 92 ASN A C 1
ATOM 691 O O . ASN A 1 92 ? -3.884 8.478 15.948 1.00 81.31 92 ASN A O 1
ATOM 695 N N . TYR A 1 93 ? -3.655 8.729 13.740 1.00 77.25 93 TYR A N 1
ATOM 696 C CA . TYR A 1 93 ? -4.203 10.087 13.742 1.00 77.25 93 TYR A CA 1
ATOM 697 C C . TYR A 1 93 ? -5.631 10.121 14.3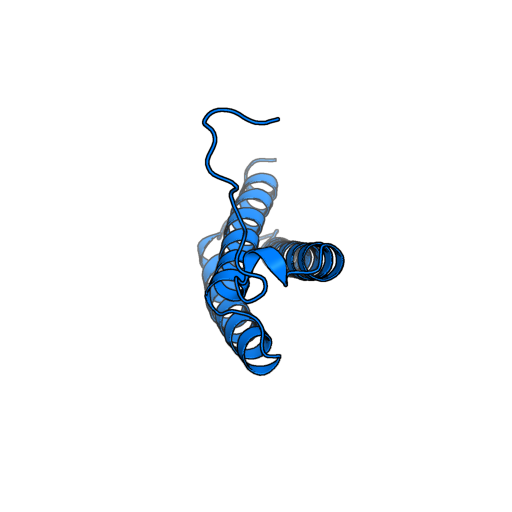06 1.00 77.25 93 TYR A C 1
ATOM 699 O O . TYR A 1 93 ? -5.881 10.873 15.232 1.00 77.25 93 TYR A O 1
ATOM 707 N N . TYR A 1 94 ? -6.534 9.256 13.833 1.00 71.12 94 TYR A N 1
ATOM 708 C CA . TYR A 1 94 ? -7.936 9.243 14.280 1.00 71.12 94 TYR A CA 1
ATOM 709 C C . TYR A 1 94 ? -8.170 8.746 15.716 1.00 71.12 94 TYR A C 1
ATOM 711 O O . TYR A 1 94 ? -9.247 8.988 16.259 1.00 71.12 94 TYR A O 1
ATOM 719 N N . PHE A 1 95 ? -7.234 7.999 16.309 1.00 68.62 95 PHE A N 1
ATOM 720 C CA . PHE A 1 95 ? -7.376 7.497 17.684 1.00 68.62 95 PHE A CA 1
ATOM 721 C C . PHE A 1 95 ? -6.704 8.383 18.730 1.00 68.62 95 PHE A C 1
ATOM 723 O O . PHE A 1 95 ? -7.098 8.333 19.894 1.00 68.62 95 PHE A O 1
ATOM 730 N N . TYR A 1 96 ? -5.714 9.183 18.330 1.00 66.31 96 TYR A N 1
ATOM 731 C CA . TYR A 1 96 ? -4.942 10.022 19.247 1.00 66.31 96 TYR A CA 1
ATOM 732 C C . TYR A 1 96 ? -5.145 11.532 19.037 1.00 66.31 96 TYR A C 1
ATOM 734 O O . TYR A 1 96 ? -4.635 12.302 19.847 1.00 66.31 96 TYR A O 1
ATOM 742 N N . HIS A 1 97 ? -5.849 11.959 17.981 1.00 62.28 97 HIS A N 1
ATOM 743 C CA . HIS A 1 97 ? -6.270 13.345 17.717 1.00 62.28 97 HIS A CA 1
ATOM 744 C C . HIS A 1 97 ? -7.753 13.380 17.323 1.00 62.28 97 HIS A C 1
ATOM 746 O O . HIS A 1 97 ? -8.423 14.368 17.696 1.00 62.28 97 HIS A O 1
#

Sequence (97 aa):
MNVNGEEYRIDPTSPLATTDPLLVALCLGAAILLAWLCARAFRRTNDFAKSVRLYLPLGAAALVGFCLLGLPLLFSAGCVLCGFVTMMWFSNYYFYH

Foldseek 3Di:
DDDDPPPPPCPCPHLVNPDDVVNVVVLLVVLLVLLVVLLVVCLPPLCVVSSCVVLVVVLVVQLVVCVVVVRDSVSSVVSSVSSNVSSVVSSCVSNVD

Secondary structure (DSSP, 8-state):
---SS------TTSHHHH--HHHHHHHHHHHHHHHHHHHHHHTTS--HHHHHHHHHHHHHHHHHHHHHTT--HHHHHHHHHHHHHHHHHHHHHHHH-

Radius of gyration: 16.8 Å; chains: 1; bounding box: 49×24×38 Å